Protein AF-A0A9W9YNN3-F1 (afdb_monomer_lite)

pLDDT: mean 87.03, std 14.22, range [29.8, 97.56]

InterPro domains:
  IPR000488 Death domain [PF00531] (107-170)
  IPR000488 Death domain [PS50017] (110-172)
  IPR011029 Death-like domain superfamily [G3DSA:1.10.533.10] (89-172)
  IPR011029 Death-like domain superfamily [SSF47986] (93-171)

Structure (mmCIF, N/CA/C/O backbone):
data_AF-A0A9W9YNN3-F1
#
_entry.id   AF-A0A9W9YNN3-F1
#
loop_
_atom_site.group_PDB
_atom_site.id
_atom_site.type_symbol
_atom_site.label_atom_id
_atom_site.label_alt_id
_atom_site.label_comp_id
_atom_site.label_asym_id
_atom_site.label_entity_id
_atom_site.label_seq_id
_atom_site.pdbx_PDB_ins_code
_atom_site.Cartn_x
_atom_site.Cartn_y
_atom_site.Cartn_z
_atom_site.occupancy
_atom_site.B_iso_or_equiv
_atom_site.auth_seq_id
_atom_site.auth_comp_id
_atom_site.auth_asym_id
_atom_site.auth_atom_id
_atom_site.pdbx_PDB_model_num
ATOM 1 N N . MET A 1 1 ? 7.714 -28.497 4.526 1.00 36.66 1 MET A N 1
ATOM 2 C CA . MET A 1 1 ? 8.361 -27.756 5.633 1.00 36.66 1 MET A CA 1
ATOM 3 C C . MET A 1 1 ? 8.642 -26.369 5.079 1.00 36.66 1 MET A C 1
ATOM 5 O O . MET A 1 1 ? 9.313 -26.295 4.069 1.00 36.66 1 MET A O 1
ATOM 9 N N . GLN A 1 2 ? 7.982 -25.289 5.485 1.00 29.89 2 GLN A N 1
ATOM 10 C CA . GLN A 1 2 ? 7.954 -24.711 6.826 1.00 29.89 2 GLN A CA 1
ATOM 11 C C . GLN A 1 2 ? 6.702 -23.813 6.898 1.00 29.89 2 GLN A C 1
ATOM 13 O O . GLN A 1 2 ? 6.540 -22.918 6.069 1.00 29.89 2 GLN A O 1
ATOM 18 N N . GLN A 1 3 ? 5.782 -24.090 7.828 1.00 29.80 3 GLN A N 1
ATOM 19 C CA . GLN A 1 3 ? 4.710 -23.153 8.163 1.00 29.80 3 GLN A CA 1
ATOM 20 C C . GLN A 1 3 ? 5.384 -21.957 8.834 1.00 29.80 3 GLN A C 1
ATOM 22 O O . GLN A 1 3 ? 5.973 -22.096 9.902 1.00 29.80 3 GLN A O 1
ATOM 27 N N . LYS A 1 4 ? 5.384 -20.803 8.165 1.00 36.44 4 LYS A N 1
ATOM 28 C CA . LYS A 1 4 ? 5.857 -19.559 8.764 1.00 36.44 4 LYS A CA 1
ATOM 29 C C . LYS A 1 4 ? 4.717 -19.056 9.638 1.00 36.44 4 LYS A C 1
ATOM 31 O O . LYS A 1 4 ? 3.743 -18.511 9.127 1.00 36.44 4 LYS A O 1
ATOM 36 N N . GLU A 1 5 ? 4.820 -19.357 10.928 1.00 32.53 5 GLU A N 1
ATOM 37 C CA . GLU A 1 5 ? 3.928 -18.892 11.982 1.00 32.53 5 GLU A CA 1
ATOM 38 C C . GLU A 1 5 ? 3.696 -17.387 11.818 1.00 32.53 5 GLU A C 1
ATOM 40 O O . GLU A 1 5 ? 4.570 -16.552 12.069 1.00 32.53 5 GLU A O 1
ATOM 45 N N . THR A 1 6 ? 2.498 -17.024 11.369 1.00 33.78 6 THR A N 1
ATOM 46 C CA . THR A 1 6 ? 1.928 -15.723 11.681 1.00 33.78 6 THR A CA 1
ATOM 47 C C . THR A 1 6 ? 1.920 -15.639 13.197 1.00 33.78 6 THR A C 1
ATOM 49 O O . THR A 1 6 ? 1.127 -16.327 13.832 1.00 33.78 6 THR A O 1
ATOM 52 N N . LYS A 1 7 ? 2.825 -14.835 13.773 1.00 36.00 7 LYS A N 1
ATOM 53 C CA . LYS A 1 7 ? 2.684 -14.305 15.133 1.00 36.00 7 LYS A CA 1
ATOM 54 C C . LYS A 1 7 ? 1.335 -13.592 15.184 1.00 36.00 7 LYS A C 1
ATOM 56 O O . LYS A 1 7 ? 1.247 -12.405 14.861 1.00 36.00 7 LYS A O 1
ATOM 61 N N . THR A 1 8 ? 0.297 -14.359 15.494 1.00 39.84 8 THR A N 1
ATOM 62 C CA . THR A 1 8 ? -1.022 -13.903 15.885 1.00 39.84 8 THR A CA 1
ATOM 63 C C . THR A 1 8 ? -0.775 -13.031 17.096 1.00 39.84 8 THR A C 1
ATOM 65 O O . THR A 1 8 ? -0.368 -13.514 18.151 1.00 39.84 8 THR A O 1
ATOM 68 N N . ILE A 1 9 ? -0.938 -11.722 16.921 1.00 49.72 9 ILE A N 1
ATOM 69 C CA . ILE A 1 9 ? -1.179 -10.854 18.064 1.00 49.72 9 ILE A CA 1
ATOM 70 C C . ILE A 1 9 ? -2.383 -11.500 18.747 1.00 49.72 9 ILE A C 1
ATOM 72 O O . ILE A 1 9 ? -3.424 -11.677 18.112 1.00 49.72 9 ILE A O 1
ATOM 76 N N . VAL A 1 10 ? -2.192 -11.986 19.974 1.00 46.94 10 VAL A N 1
ATOM 77 C CA . VAL A 1 10 ? -3.272 -12.525 20.799 1.00 46.94 10 VAL A CA 1
ATOM 78 C C . VAL A 1 10 ? -4.144 -11.328 21.135 1.00 46.94 10 VAL A C 1
ATOM 80 O O . VAL A 1 10 ? -3.932 -10.643 22.130 1.00 46.94 10 VAL A O 1
ATOM 83 N N . LEU A 1 11 ? -5.049 -10.994 20.225 1.00 57.78 11 LEU A N 1
ATOM 84 C CA . LEU A 1 11 ? -6.035 -9.967 20.472 1.00 57.78 11 LEU A CA 1
ATOM 85 C C . LEU A 1 11 ? -7.013 -10.543 21.479 1.00 57.78 11 LEU A C 1
ATOM 87 O O . LEU A 1 11 ? -7.468 -11.683 21.353 1.00 57.78 11 LEU A O 1
ATOM 91 N N . SER A 1 12 ? -7.255 -9.768 22.526 1.00 65.56 12 SER A N 1
ATOM 92 C CA . SER A 1 12 ? -8.164 -10.142 23.593 1.00 65.56 12 SER A CA 1
ATOM 93 C C . SER A 1 12 ? -9.551 -10.428 23.017 1.00 65.56 12 SER A C 1
ATOM 95 O O . SER A 1 12 ? -9.979 -9.799 22.048 1.00 65.56 12 SER A O 1
ATOM 97 N N . THR A 1 13 ? -10.280 -11.359 23.635 1.00 66.44 13 THR A N 1
ATOM 98 C CA . THR A 1 13 ? -11.672 -11.685 23.279 1.00 66.44 13 THR A CA 1
ATOM 99 C C . THR A 1 13 ? -12.542 -10.424 23.142 1.00 66.44 13 THR A C 1
ATOM 101 O O . THR A 1 13 ? -13.371 -10.343 22.241 1.00 66.44 13 THR A O 1
ATOM 104 N N . GLY A 1 14 ? -12.262 -9.383 23.939 1.00 71.88 14 GLY A N 1
ATOM 105 C CA . GLY A 1 14 ? -12.963 -8.096 23.887 1.00 71.88 14 GLY A CA 1
ATOM 106 C C . GLY A 1 14 ? -12.803 -7.304 22.579 1.00 71.88 14 GLY A C 1
ATOM 107 O O . GLY A 1 14 ? -13.702 -6.540 22.224 1.00 71.88 14 GLY A O 1
ATOM 108 N N . VAL A 1 15 ? -11.714 -7.490 21.822 1.00 74.06 15 VAL A N 1
ATOM 109 C CA . VAL A 1 15 ? -11.533 -6.865 20.495 1.00 74.06 15 VAL A CA 1
ATOM 110 C C . VAL A 1 15 ? -12.502 -7.470 19.478 1.00 74.06 15 VAL A C 1
ATOM 112 O O . VAL A 1 15 ? -13.151 -6.734 18.736 1.00 74.06 15 VAL A O 1
ATOM 115 N N . LEU A 1 16 ? -12.644 -8.799 19.475 1.00 76.62 16 LEU A N 1
ATOM 116 C CA . LEU A 1 16 ? -13.570 -9.502 18.582 1.00 76.62 16 LEU A CA 1
ATOM 117 C C . LEU A 1 16 ? -15.028 -9.198 18.933 1.00 76.62 16 LEU A C 1
ATOM 119 O O . LEU A 1 16 ? -15.806 -8.852 18.047 1.00 76.62 16 LEU A O 1
ATOM 123 N N . GLU A 1 17 ? -15.378 -9.230 20.220 1.00 79.75 17 GLU A N 1
ATOM 124 C CA . GLU A 1 17 ? -16.723 -8.866 20.689 1.00 79.75 17 GLU A CA 1
ATOM 125 C C . GLU A 1 17 ? -17.096 -7.429 20.300 1.00 79.75 17 GLU A C 1
ATOM 127 O O . GLU A 1 17 ? -18.231 -7.154 19.904 1.00 79.75 17 GLU A O 1
ATOM 132 N N . SER A 1 18 ? -16.133 -6.503 20.351 1.00 78.81 18 SER A N 1
ATOM 133 C CA . SER A 1 18 ? -16.359 -5.113 19.942 1.00 78.81 18 SER A CA 1
ATOM 134 C C . SER A 1 18 ? -16.649 -4.988 18.445 1.00 78.81 18 SER A C 1
ATOM 136 O O . SER A 1 18 ? -17.515 -4.202 18.069 1.00 78.81 18 SER A O 1
ATOM 138 N N . LEU A 1 19 ? -15.979 -5.771 17.595 1.00 80.31 19 LEU A N 1
ATOM 139 C CA . LEU A 1 19 ? -16.205 -5.761 16.143 1.00 80.31 19 LEU A CA 1
ATOM 140 C C . LEU A 1 19 ? -17.528 -6.434 15.745 1.00 80.31 19 LEU A C 1
ATOM 142 O O . LEU A 1 19 ? -18.200 -5.963 14.825 1.00 80.31 19 LEU A O 1
ATOM 146 N N . GLN A 1 20 ? -17.930 -7.477 16.474 1.00 80.25 20 GLN A N 1
ATOM 147 C CA . GLN A 1 20 ? -19.202 -8.189 16.286 1.00 80.25 20 GLN A CA 1
ATOM 148 C C . GLN A 1 20 ? -20.413 -7.419 16.833 1.00 80.25 20 GLN A C 1
ATOM 150 O O . GLN A 1 20 ? -21.558 -7.718 16.491 1.00 80.25 20 GLN A O 1
ATOM 155 N N . SER A 1 21 ? -20.175 -6.406 17.667 1.00 80.06 21 SER A N 1
ATOM 156 C CA . SER A 1 21 ? -21.213 -5.512 18.171 1.00 80.06 21 SER A CA 1
ATOM 157 C C . SER A 1 21 ? -21.838 -4.675 17.050 1.00 80.06 21 SER A C 1
ATOM 159 O O . SER A 1 21 ? -21.137 -4.104 16.217 1.00 80.06 21 SER A O 1
ATOM 161 N N . ALA A 1 22 ? -23.157 -4.474 17.104 1.00 77.00 22 ALA A N 1
ATOM 162 C CA . ALA A 1 22 ? -23.898 -3.587 16.198 1.00 77.00 22 ALA A CA 1
ATOM 163 C C . ALA A 1 22 ? -23.676 -2.077 16.466 1.00 77.00 22 ALA A C 1
ATOM 165 O O . ALA A 1 22 ? -24.424 -1.242 15.960 1.00 77.00 22 ALA A O 1
ATOM 166 N N . CYS A 1 23 ? -22.684 -1.716 17.288 1.00 81.25 23 CYS A N 1
ATOM 167 C CA . CYS A 1 23 ? -22.334 -0.325 17.577 1.00 81.25 23 CYS A CA 1
ATOM 168 C C . CYS A 1 23 ? -21.724 0.385 16.359 1.00 81.25 23 CYS A C 1
ATOM 170 O O . CYS A 1 23 ? -21.131 -0.238 15.474 1.00 81.25 23 CYS A O 1
ATOM 172 N N . ASP A 1 24 ? -21.823 1.710 16.370 1.00 86.00 24 ASP A N 1
ATOM 173 C CA . ASP A 1 24 ? -21.171 2.619 15.434 1.00 86.00 24 ASP A CA 1
ATOM 174 C C . ASP A 1 24 ? -19.639 2.485 15.463 1.00 86.00 24 ASP A C 1
ATOM 176 O O . ASP A 1 24 ? -19.040 2.165 16.493 1.00 86.00 24 ASP A O 1
ATOM 180 N N . ALA A 1 25 ? -18.993 2.754 14.323 1.00 84.75 25 ALA A N 1
ATOM 181 C CA . ALA A 1 25 ? -17.543 2.627 14.164 1.00 84.75 25 ALA A CA 1
ATOM 182 C C . ALA A 1 25 ? -16.748 3.438 15.203 1.00 84.75 25 ALA A C 1
ATOM 184 O O . ALA A 1 25 ? -15.734 2.956 15.708 1.00 84.75 25 ALA A O 1
ATOM 185 N N . SER A 1 26 ? -17.230 4.632 15.565 1.00 83.94 26 SER A N 1
ATOM 186 C CA . SER A 1 26 ? -16.629 5.480 16.599 1.00 83.94 26 SER A CA 1
ATOM 187 C C . SER A 1 26 ? -16.648 4.825 17.978 1.00 83.94 26 SER A C 1
ATOM 189 O O . SER A 1 26 ? -15.611 4.778 18.638 1.00 83.94 26 SER A O 1
ATOM 191 N N . ALA A 1 27 ? -17.781 4.262 18.409 1.00 83.12 27 ALA A N 1
ATOM 192 C CA . ALA A 1 27 ? -17.853 3.562 19.691 1.00 83.12 27 ALA A CA 1
ATOM 193 C C . ALA A 1 27 ? -17.021 2.275 19.705 1.00 83.12 27 ALA A C 1
ATOM 195 O O . ALA A 1 27 ? -16.426 1.940 20.730 1.00 83.12 27 ALA A O 1
ATOM 196 N N . VAL A 1 28 ? -16.954 1.556 18.579 1.00 83.75 28 VAL A N 1
ATOM 197 C CA . VAL A 1 28 ? -16.083 0.379 18.452 1.00 83.75 28 VAL A CA 1
ATOM 198 C C . VAL A 1 28 ? -14.622 0.790 18.614 1.00 83.75 28 VAL A C 1
ATOM 200 O O . VAL A 1 28 ? -13.907 0.177 19.399 1.00 83.75 28 VAL A O 1
ATOM 203 N N . ILE A 1 29 ? -14.183 1.859 17.949 1.00 82.88 29 ILE A N 1
ATOM 204 C CA . ILE A 1 29 ? -12.798 2.332 18.045 1.00 82.88 29 ILE A CA 1
ATOM 205 C C . ILE A 1 29 ? -12.464 2.860 19.438 1.00 82.88 29 ILE A C 1
ATOM 207 O O . ILE A 1 29 ? -11.401 2.511 19.939 1.00 82.88 29 ILE A O 1
ATOM 211 N N . ALA A 1 30 ? -13.365 3.584 20.106 1.00 84.12 30 ALA A N 1
ATOM 212 C CA . ALA A 1 30 ? -13.158 4.002 21.495 1.00 84.12 30 ALA A CA 1
ATOM 213 C C . ALA A 1 30 ? -12.935 2.794 22.427 1.00 84.12 30 ALA A C 1
ATOM 215 O O . ALA A 1 30 ? -11.980 2.760 23.197 1.00 84.12 30 ALA A O 1
ATOM 216 N N . ARG A 1 31 ? -13.744 1.734 22.284 1.00 82.94 31 ARG A N 1
ATOM 217 C CA . ARG A 1 31 ? -13.559 0.488 23.054 1.00 82.94 31 ARG A CA 1
ATOM 218 C C . ARG A 1 31 ? -12.245 -0.216 22.723 1.00 82.94 31 ARG A C 1
ATOM 220 O O . ARG A 1 31 ? -11.611 -0.785 23.608 1.00 82.94 31 ARG A O 1
ATOM 227 N N . LEU A 1 32 ? -11.837 -0.211 21.454 1.00 81.31 32 LEU A N 1
ATOM 228 C CA . LEU A 1 32 ? -10.556 -0.783 21.034 1.00 81.31 32 LEU A CA 1
ATOM 229 C C . LEU A 1 32 ? -9.375 0.018 21.590 1.00 81.31 32 LEU A C 1
ATOM 231 O O . LEU A 1 32 ? -8.399 -0.589 22.025 1.00 81.31 32 LEU A O 1
ATOM 235 N N . GLN A 1 33 ? -9.477 1.348 21.617 1.00 82.19 33 GLN A N 1
ATOM 236 C CA . GLN A 1 33 ? -8.483 2.235 22.216 1.00 82.19 33 GLN A CA 1
ATOM 237 C C . GLN A 1 33 ? -8.320 1.947 23.710 1.00 82.19 33 GLN A C 1
ATOM 239 O O . GLN A 1 33 ? -7.192 1.740 24.153 1.00 82.19 33 GLN A O 1
ATOM 244 N N . ASP A 1 34 ? -9.423 1.835 24.454 1.00 81.31 34 ASP A N 1
ATOM 245 C CA . ASP A 1 34 ? -9.400 1.520 25.887 1.00 81.31 34 ASP A CA 1
ATOM 246 C C . ASP A 1 34 ? -8.787 0.136 26.160 1.00 81.31 34 ASP A C 1
ATOM 248 O O . ASP A 1 34 ? -7.911 -0.013 27.014 1.00 81.31 34 ASP A O 1
ATOM 252 N N . ASN A 1 35 ? -9.197 -0.882 25.394 1.00 78.75 35 ASN A N 1
ATOM 253 C CA . ASN A 1 35 ? -8.713 -2.258 25.550 1.00 78.75 35 ASN A CA 1
ATOM 254 C C . ASN A 1 35 ? -7.221 -2.418 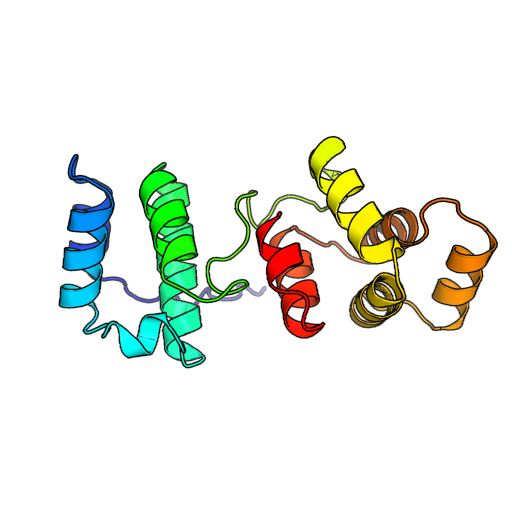25.235 1.00 78.75 35 ASN A C 1
ATOM 256 O O . ASN A 1 35 ? -6.568 -3.308 25.782 1.00 78.75 35 ASN A O 1
ATOM 260 N N . LEU A 1 36 ? -6.695 -1.599 24.324 1.00 75.00 36 LEU A N 1
ATOM 261 C CA . LEU A 1 36 ? -5.316 -1.679 23.841 1.00 75.00 36 LEU A CA 1
ATOM 262 C C . LEU A 1 36 ? -4.427 -0.555 24.382 1.00 75.00 36 LEU A C 1
ATOM 264 O O . LEU A 1 36 ? -3.258 -0.494 24.011 1.00 75.00 36 LEU A O 1
ATOM 268 N N . GLN A 1 37 ? -4.966 0.309 25.249 1.00 77.44 37 GLN A N 1
ATOM 269 C CA . GLN A 1 37 ? -4.284 1.485 25.801 1.00 77.44 37 GLN A CA 1
ATOM 270 C C . GLN A 1 37 ? -3.676 2.382 24.706 1.00 77.44 37 GLN A C 1
ATOM 272 O O . GLN A 1 37 ? -2.580 2.924 24.852 1.00 77.44 37 GLN A O 1
ATOM 277 N N . LEU A 1 38 ? -4.381 2.516 23.576 1.00 78.81 38 LEU A N 1
ATOM 278 C CA . LEU A 1 38 ? -3.938 3.316 22.436 1.00 78.81 38 LEU A CA 1
ATOM 279 C C . LEU A 1 38 ? -4.402 4.762 22.596 1.00 78.81 38 LEU A C 1
ATOM 281 O O . LEU A 1 38 ? -5.580 5.083 22.447 1.00 78.81 38 LEU A O 1
ATOM 285 N N . ASN A 1 39 ? -3.448 5.648 22.858 1.00 80.50 39 ASN A N 1
ATOM 286 C CA . ASN A 1 39 ? -3.703 7.078 22.996 1.00 80.50 39 ASN A CA 1
ATOM 287 C C . ASN A 1 39 ? -3.893 7.726 21.615 1.00 80.50 39 ASN A C 1
ATOM 289 O O . ASN A 1 39 ? -3.268 7.311 20.640 1.00 80.50 39 ASN A O 1
ATOM 293 N N . GLN A 1 40 ? -4.639 8.834 21.538 1.00 76.62 40 GLN A N 1
ATOM 294 C CA . GLN A 1 40 ? -4.832 9.567 20.277 1.00 76.62 40 GLN A CA 1
ATOM 295 C C . GLN A 1 40 ? -3.507 10.008 19.623 1.00 76.62 40 GLN A C 1
ATOM 297 O O . GLN A 1 40 ? -3.386 9.987 18.403 1.00 76.62 40 GLN A O 1
ATOM 302 N N . ALA A 1 41 ? -2.492 10.355 20.423 1.00 78.44 41 ALA A N 1
ATOM 303 C CA . ALA A 1 41 ? -1.163 10.703 19.916 1.00 78.44 41 ALA A CA 1
ATOM 304 C C . ALA A 1 41 ? -0.474 9.527 19.201 1.00 78.44 41 ALA A C 1
ATOM 306 O O . ALA A 1 41 ? 0.136 9.726 18.157 1.00 78.44 41 ALA A O 1
ATOM 307 N N . ALA A 1 42 ? -0.637 8.305 19.719 1.00 79.62 42 ALA A N 1
ATOM 308 C CA . ALA A 1 42 ? -0.066 7.094 19.131 1.00 79.62 42 ALA A CA 1
ATOM 309 C C . ALA A 1 42 ? -0.776 6.676 17.835 1.00 79.62 42 ALA A C 1
ATOM 311 O O . ALA A 1 42 ? -0.219 5.922 17.049 1.00 79.62 42 ALA A O 1
ATOM 312 N N . LEU A 1 43 ? -2.004 7.149 17.602 1.00 81.44 43 LEU A N 1
ATOM 313 C CA . LEU A 1 43 ? -2.703 6.937 16.336 1.00 81.44 43 LEU A CA 1
ATOM 314 C C . LEU A 1 43 ? -2.243 7.925 15.270 1.00 81.44 43 LEU A C 1
ATOM 316 O O . LEU A 1 43 ? -2.106 7.523 14.121 1.00 81.44 43 LEU A O 1
ATOM 320 N N . SER A 1 44 ? -1.976 9.176 15.651 1.00 83.38 44 SER A N 1
ATOM 321 C CA . SER A 1 44 ? -1.494 10.216 14.737 1.00 83.38 44 SER A CA 1
ATOM 322 C C . SER A 1 44 ? -0.031 10.039 14.323 1.00 83.38 44 SER A C 1
ATOM 324 O O . SER A 1 44 ? 0.319 10.427 13.214 1.00 83.38 44 SER A O 1
ATOM 326 N N . ASP A 1 45 ? 0.811 9.481 15.194 1.00 84.81 45 ASP A N 1
ATOM 327 C CA . ASP A 1 45 ? 2.215 9.162 14.907 1.00 84.81 45 ASP A CA 1
ATOM 328 C C . ASP A 1 45 ? 2.570 7.788 15.509 1.00 84.81 45 ASP A C 1
ATOM 330 O O . ASP A 1 45 ? 3.047 7.694 16.645 1.00 84.81 45 ASP A O 1
ATOM 334 N N . PRO A 1 46 ? 2.223 6.692 14.809 1.00 85.94 46 PRO A N 1
ATOM 335 C CA . PRO A 1 46 ? 2.350 5.351 15.349 1.00 85.94 46 PRO A CA 1
ATOM 336 C C . PRO A 1 46 ? 3.788 4.837 15.274 1.00 85.94 46 PRO A C 1
ATOM 338 O O . PRO A 1 46 ? 4.381 4.714 14.203 1.00 85.94 46 PRO A O 1
ATOM 341 N N . GLU A 1 47 ? 4.310 4.387 16.415 1.00 88.44 47 GLU A N 1
ATOM 342 C CA . GLU A 1 47 ? 5.510 3.551 16.457 1.00 88.44 47 GLU A CA 1
ATOM 343 C C . GLU A 1 47 ? 5.306 2.239 15.661 1.00 88.44 47 GLU A C 1
ATOM 345 O O . GLU A 1 47 ? 4.165 1.820 15.421 1.00 88.44 47 GLU A O 1
ATOM 350 N N . PRO A 1 48 ? 6.379 1.530 15.253 1.00 86.62 48 PRO A N 1
ATOM 351 C CA . PRO A 1 48 ? 6.261 0.307 14.453 1.00 86.62 48 PRO A CA 1
ATOM 352 C C . PRO A 1 48 ? 5.367 -0.777 15.077 1.00 86.62 48 PRO A C 1
ATOM 354 O O . PRO A 1 48 ? 4.670 -1.502 14.363 1.00 86.62 48 PRO A O 1
ATOM 357 N N . GLU A 1 49 ? 5.360 -0.885 16.408 1.00 86.62 49 GLU A N 1
ATOM 358 C CA . GLU A 1 49 ? 4.492 -1.818 17.130 1.00 86.62 49 GLU A CA 1
ATOM 359 C C . GLU A 1 49 ? 3.018 -1.400 17.043 1.00 86.62 49 GLU A C 1
ATOM 361 O O . GLU A 1 49 ? 2.169 -2.207 16.656 1.00 86.62 49 GLU A O 1
ATOM 366 N N . THR A 1 50 ? 2.725 -0.119 17.270 1.00 86.75 50 THR A N 1
ATOM 367 C CA . THR A 1 50 ? 1.384 0.459 17.120 1.00 86.75 50 THR A CA 1
ATOM 368 C C . THR A 1 50 ? 0.868 0.335 15.687 1.00 86.75 50 THR A C 1
ATOM 370 O O . THR A 1 50 ? -0.272 -0.073 15.474 1.00 86.75 50 THR A O 1
ATOM 373 N N . THR A 1 51 ? 1.720 0.580 14.689 1.00 89.69 51 THR A N 1
ATOM 374 C CA . THR A 1 51 ? 1.400 0.374 13.266 1.00 89.69 51 THR A CA 1
ATOM 375 C C . THR A 1 51 ? 0.983 -1.071 13.001 1.00 89.69 51 THR A C 1
ATOM 377 O O . THR A 1 51 ? -0.031 -1.333 12.350 1.00 89.69 51 THR A O 1
ATOM 380 N N . ARG A 1 52 ? 1.725 -2.038 13.556 1.00 88.50 52 ARG A N 1
ATOM 381 C CA . ARG A 1 52 ? 1.399 -3.462 13.432 1.00 88.50 52 ARG A CA 1
ATOM 382 C C . ARG A 1 52 ? 0.061 -3.800 14.097 1.00 88.50 52 ARG A C 1
ATOM 384 O O . ARG A 1 52 ? -0.697 -4.601 13.548 1.00 88.50 52 ARG A O 1
ATOM 391 N N . MET A 1 53 ? -0.238 -3.201 15.250 1.00 87.25 53 MET A N 1
ATOM 392 C CA . MET A 1 53 ? -1.523 -3.373 15.935 1.00 87.25 53 MET A CA 1
ATOM 393 C C . MET A 1 53 ? -2.680 -2.802 15.112 1.00 87.25 53 MET A C 1
ATOM 395 O O . MET A 1 53 ? -3.655 -3.514 14.878 1.00 87.25 53 MET A O 1
ATOM 399 N N . ILE A 1 54 ? -2.550 -1.572 14.606 1.00 90.38 54 ILE A N 1
ATOM 400 C CA . ILE A 1 54 ? -3.551 -0.922 13.745 1.00 90.38 54 ILE A CA 1
ATOM 401 C C . ILE A 1 54 ? -3.825 -1.773 12.502 1.00 90.38 54 ILE A C 1
ATOM 403 O O . ILE A 1 54 ? -4.984 -2.048 12.190 1.00 90.38 54 ILE A O 1
ATOM 407 N N . ARG A 1 55 ? -2.777 -2.250 11.818 1.00 91.38 55 ARG A N 1
ATOM 408 C CA . ARG A 1 55 ? -2.931 -3.121 10.645 1.00 91.38 55 ARG A CA 1
ATOM 409 C C . ARG A 1 55 ? -3.655 -4.418 10.993 1.00 91.38 55 ARG A C 1
ATOM 411 O O . ARG A 1 55 ? -4.549 -4.832 10.266 1.00 91.38 55 ARG A O 1
ATOM 418 N N . CYS A 1 56 ? -3.327 -5.036 12.127 1.00 88.38 56 CYS A N 1
ATOM 419 C CA . CYS A 1 56 ? -3.999 -6.254 12.576 1.00 88.38 56 CYS A CA 1
ATOM 420 C C . CYS A 1 56 ? -5.491 -6.021 12.866 1.00 88.38 56 CYS A C 1
ATOM 422 O O . CYS A 1 56 ? -6.327 -6.816 12.433 1.00 88.38 56 CYS A O 1
ATOM 424 N N . LEU A 1 57 ? -5.831 -4.907 13.523 1.00 88.56 57 LEU A N 1
ATOM 425 C CA . LEU A 1 57 ? -7.219 -4.495 13.749 1.00 88.56 57 LEU A CA 1
ATOM 426 C C . LEU A 1 57 ? -7.964 -4.281 12.431 1.00 88.56 57 LEU A C 1
ATOM 428 O O . LEU A 1 57 ? -9.074 -4.785 12.273 1.00 88.56 57 LEU A O 1
ATOM 432 N N . ALA A 1 58 ? -7.348 -3.591 11.469 1.00 91.88 58 ALA A N 1
ATOM 433 C CA . ALA A 1 58 ? -7.928 -3.377 10.149 1.00 91.88 58 ALA A CA 1
ATOM 434 C C . ALA A 1 58 ? -8.169 -4.703 9.408 1.00 91.88 58 ALA A C 1
ATOM 436 O O . ALA A 1 58 ? -9.244 -4.906 8.844 1.00 91.88 58 ALA A O 1
ATOM 437 N N . THR A 1 59 ? -7.220 -5.644 9.446 1.00 90.31 59 THR A N 1
ATOM 438 C CA . THR A 1 59 ? -7.391 -6.982 8.856 1.00 90.31 59 THR A CA 1
ATOM 439 C C . THR A 1 59 ? -8.565 -7.738 9.481 1.00 90.31 59 THR A C 1
ATOM 441 O O . THR A 1 59 ? -9.349 -8.357 8.764 1.00 90.31 59 THR A O 1
ATOM 444 N N . ILE A 1 60 ? -8.735 -7.672 10.801 1.00 87.12 60 ILE A N 1
ATOM 445 C CA . ILE A 1 60 ? -9.826 -8.381 11.485 1.00 87.12 60 ILE A CA 1
ATOM 446 C C . ILE A 1 60 ? -11.165 -7.706 11.226 1.00 87.12 60 ILE A C 1
ATOM 448 O O . ILE A 1 60 ? -12.123 -8.393 10.895 1.00 87.12 60 ILE A O 1
ATOM 452 N N . ALA A 1 61 ? -11.227 -6.377 11.276 1.00 89.56 61 ALA A N 1
ATOM 453 C CA . ALA A 1 61 ? -12.427 -5.639 10.909 1.00 89.56 61 ALA A CA 1
ATOM 454 C C . ALA A 1 61 ? -12.867 -5.955 9.466 1.00 89.56 61 ALA A C 1
ATOM 456 O O . ALA A 1 61 ? -14.055 -6.165 9.231 1.00 89.56 61 ALA A O 1
ATOM 457 N N . LYS A 1 62 ? -11.930 -6.096 8.511 1.00 90.25 62 LYS A N 1
ATOM 458 C CA . LYS A 1 62 ? -12.238 -6.587 7.152 1.00 90.25 62 LYS A CA 1
ATOM 459 C C . LYS A 1 62 ? -12.836 -8.000 7.168 1.00 90.25 62 LYS A C 1
ATOM 461 O O . LYS A 1 62 ? -13.822 -8.239 6.477 1.00 90.25 62 LYS A O 1
ATOM 466 N N . ASN A 1 63 ? -12.271 -8.920 7.952 1.00 87.75 63 ASN A N 1
ATOM 467 C CA . ASN A 1 63 ? -12.761 -10.302 8.049 1.00 87.75 63 ASN A CA 1
ATOM 468 C C . ASN A 1 63 ? -14.155 -10.397 8.694 1.00 87.75 63 ASN A C 1
ATOM 470 O O . ASN A 1 63 ? -14.961 -11.218 8.267 1.00 87.75 63 ASN A O 1
ATOM 474 N N . GLU A 1 64 ? -14.458 -9.523 9.655 1.00 87.50 64 GLU A N 1
ATOM 475 C CA . GLU A 1 64 ? -15.785 -9.370 10.273 1.00 87.50 64 GLU A CA 1
ATOM 476 C C . GLU A 1 64 ? -16.742 -8.506 9.419 1.00 87.50 64 GLU A C 1
ATOM 478 O O . GLU A 1 64 ? -17.838 -8.161 9.854 1.00 87.50 64 GLU A O 1
ATOM 483 N N . ASN A 1 65 ? -16.345 -8.136 8.194 1.00 88.50 65 ASN A N 1
ATOM 484 C CA . ASN A 1 65 ? -17.124 -7.320 7.256 1.00 88.50 65 ASN A CA 1
ATOM 485 C C . ASN A 1 65 ? -17.498 -5.912 7.787 1.00 88.50 65 ASN A C 1
ATOM 487 O O . ASN A 1 65 ? -18.485 -5.308 7.363 1.00 88.50 65 ASN A O 1
ATOM 491 N N . ARG A 1 66 ? -16.682 -5.364 8.694 1.00 89.25 66 ARG A N 1
ATOM 492 C CA . ARG A 1 66 ? -16.794 -4.024 9.297 1.00 89.25 66 ARG A CA 1
ATOM 493 C C . ARG A 1 66 ? -15.885 -3.013 8.602 1.00 89.25 66 ARG A C 1
ATOM 495 O O . ARG A 1 66 ? -14.945 -2.472 9.185 1.00 89.25 66 ARG A O 1
ATOM 502 N N . LEU A 1 67 ? -16.152 -2.765 7.320 1.00 91.00 67 LEU A N 1
ATOM 503 C CA . LEU A 1 67 ? -15.377 -1.808 6.517 1.00 91.00 67 LEU A CA 1
ATOM 504 C C . LEU A 1 67 ? -15.510 -0.361 7.019 1.00 91.00 67 LEU A C 1
ATOM 506 O O . LEU A 1 67 ? -14.594 0.435 6.831 1.00 91.00 67 LEU A O 1
ATOM 510 N N . ASP A 1 68 ? -16.610 -0.040 7.701 1.00 91.69 68 ASP A N 1
ATOM 511 C CA . ASP A 1 68 ? -16.842 1.240 8.376 1.00 91.69 68 ASP A CA 1
ATOM 512 C C . ASP A 1 68 ? -15.771 1.533 9.437 1.00 91.69 68 ASP A C 1
ATOM 514 O O . ASP A 1 68 ? -15.229 2.637 9.489 1.00 91.69 68 ASP A O 1
ATOM 518 N N . VAL A 1 69 ? -15.404 0.523 10.231 1.00 91.25 69 VAL A N 1
ATOM 519 C CA . VAL A 1 69 ? -14.339 0.627 11.238 1.00 91.25 69 VAL A CA 1
ATOM 520 C C . VAL A 1 69 ? -12.993 0.863 10.565 1.00 91.25 69 VAL A C 1
ATOM 522 O O . VAL A 1 69 ? -12.234 1.728 10.989 1.00 91.25 69 VAL A O 1
ATOM 525 N N . VAL A 1 70 ? -12.703 0.144 9.480 1.00 92.31 70 VAL A N 1
ATOM 526 C CA . VAL A 1 70 ? -11.436 0.301 8.754 1.00 92.31 70 VAL A CA 1
ATOM 527 C C . VAL A 1 70 ? -11.324 1.691 8.125 1.00 92.31 70 VAL A C 1
ATOM 529 O O . VAL A 1 70 ? -10.271 2.325 8.192 1.00 92.31 70 VAL A O 1
ATOM 532 N N . GLN A 1 71 ? -12.422 2.194 7.560 1.00 92.19 71 GLN A N 1
ATOM 533 C CA . GLN A 1 71 ? -12.480 3.541 7.007 1.00 92.19 71 GLN A CA 1
ATOM 534 C C . GLN A 1 71 ? -12.278 4.600 8.095 1.00 92.19 71 GLN A C 1
ATOM 536 O O . GLN A 1 71 ? -11.558 5.570 7.860 1.00 92.19 71 GLN A O 1
ATOM 541 N N . HIS A 1 72 ? -12.859 4.410 9.283 1.00 91.88 72 HIS A N 1
ATOM 542 C CA . HIS A 1 72 ? -12.648 5.329 10.397 1.00 91.88 72 HIS A CA 1
ATOM 543 C C . HIS A 1 72 ? -11.208 5.269 10.929 1.00 91.88 72 HIS A C 1
ATOM 545 O O . HIS A 1 72 ? -10.608 6.317 11.148 1.00 91.88 72 HIS A O 1
ATOM 551 N N . LEU A 1 73 ? -10.602 4.076 11.033 1.00 91.12 73 LEU A N 1
ATOM 552 C CA . LEU A 1 73 ? -9.177 3.932 11.364 1.00 91.12 73 LEU A CA 1
ATOM 553 C C . LEU A 1 73 ? -8.301 4.721 10.384 1.00 91.12 73 LEU A C 1
ATOM 555 O O . LEU A 1 73 ? -7.450 5.495 10.808 1.00 91.12 73 LEU A O 1
ATOM 559 N N . ARG A 1 74 ? -8.563 4.616 9.078 1.00 93.06 74 ARG A N 1
ATOM 560 C CA . ARG A 1 74 ? -7.795 5.341 8.056 1.00 93.06 74 ARG A CA 1
ATOM 561 C C . ARG A 1 74 ? -7.935 6.866 8.147 1.00 93.06 74 ARG A C 1
ATOM 563 O O . ARG A 1 74 ? -7.046 7.578 7.702 1.00 93.06 74 ARG A O 1
ATOM 570 N N . GLN A 1 75 ? -9.029 7.379 8.711 1.00 91.50 75 GLN A N 1
ATOM 571 C CA . GLN A 1 75 ? -9.209 8.820 8.933 1.00 91.50 75 GLN A CA 1
ATOM 572 C C . GLN A 1 75 ? -8.394 9.345 10.118 1.00 91.50 75 GLN A C 1
ATOM 574 O O . GLN A 1 75 ? -8.036 10.520 10.128 1.00 91.50 75 GLN A O 1
ATOM 579 N N . ILE A 1 76 ? -8.137 8.499 11.118 1.00 90.19 76 ILE A N 1
ATOM 580 C CA . ILE A 1 76 ? -7.477 8.898 12.369 1.00 90.19 76 ILE A CA 1
ATOM 581 C C . ILE A 1 76 ? -6.000 8.488 12.438 1.00 90.19 76 ILE A C 1
ATOM 583 O O . ILE A 1 76 ? -5.298 8.955 13.330 1.00 90.19 76 ILE A O 1
ATOM 587 N N . THR A 1 77 ? -5.531 7.634 11.523 1.00 92.44 77 THR A N 1
ATOM 588 C CA . THR A 1 77 ? -4.129 7.198 11.425 1.00 92.44 77 THR A CA 1
ATOM 589 C C . THR A 1 77 ? -3.463 7.727 10.155 1.00 92.44 77 THR A C 1
ATOM 591 O O . THR A 1 77 ? -4.157 7.898 9.151 1.00 92.44 77 THR A O 1
ATOM 594 N N . PRO A 1 78 ? -2.130 7.907 10.127 1.00 93.62 78 PRO A N 1
ATOM 595 C CA . PRO A 1 78 ? -1.402 8.240 8.911 1.00 93.62 78 PRO A CA 1
ATOM 596 C C . PRO A 1 78 ? -1.668 7.262 7.771 1.00 93.62 78 PRO A C 1
ATOM 598 O O . PRO A 1 78 ? -1.905 6.067 7.991 1.00 93.62 78 PRO A O 1
ATOM 601 N N . ALA A 1 79 ? -1.558 7.769 6.543 1.00 95.06 79 ALA A N 1
ATOM 602 C CA . ALA A 1 79 ? -1.634 6.935 5.356 1.00 95.06 79 ALA A CA 1
ATOM 603 C C . ALA A 1 79 ? -0.582 5.818 5.412 1.00 95.06 79 ALA A C 1
ATOM 605 O O . ALA A 1 79 ? 0.508 6.005 5.956 1.00 95.06 79 ALA A O 1
ATOM 606 N N . GLY A 1 80 ? -0.881 4.662 4.825 1.00 93.69 80 GLY A N 1
ATOM 607 C CA . GLY A 1 80 ? 0.055 3.537 4.811 1.00 93.69 80 GLY A CA 1
ATOM 608 C C . GLY A 1 80 ? 0.024 2.668 6.078 1.00 93.69 80 GLY A C 1
ATOM 609 O O . GLY A 1 80 ? 0.635 1.599 6.088 1.00 93.69 80 GLY A O 1
ATOM 610 N N . THR A 1 81 ? -0.766 3.019 7.097 1.00 93.56 81 THR A N 1
ATOM 611 C CA . THR A 1 81 ? -0.817 2.281 8.377 1.00 93.56 81 THR A CA 1
ATOM 612 C C . THR A 1 81 ? -1.819 1.117 8.369 1.00 93.56 81 THR A C 1
ATOM 614 O O . THR A 1 81 ? -1.547 0.045 8.907 1.00 93.56 81 THR A O 1
ATOM 617 N N . THR A 1 82 ? -2.989 1.301 7.749 1.00 92.88 82 THR A N 1
ATOM 618 C CA . THR A 1 82 ? -4.127 0.360 7.866 1.00 92.88 82 THR A CA 1
ATOM 619 C C . THR A 1 82 ? -4.018 -0.909 7.015 1.00 92.88 82 THR A C 1
ATOM 621 O O . THR A 1 82 ? -4.744 -1.873 7.254 1.00 92.88 82 THR A O 1
ATOM 624 N N . GLY A 1 83 ? -3.115 -0.938 6.038 1.00 93.56 83 GLY A N 1
ATOM 625 C CA . GLY A 1 83 ? -3.064 -1.990 5.027 1.00 93.56 83 GLY A CA 1
ATOM 626 C C . GLY A 1 83 ? -4.037 -1.740 3.862 1.00 93.56 83 GLY A C 1
ATOM 627 O O . GLY A 1 83 ? -4.838 -0.798 3.893 1.00 93.56 83 GLY A O 1
ATOM 628 N N . PRO A 1 84 ? -3.988 -2.594 2.825 1.00 94.50 84 PRO A N 1
ATOM 629 C CA . PRO A 1 84 ? -4.830 -2.461 1.639 1.00 94.50 84 PRO A CA 1
ATOM 630 C C . PRO A 1 84 ? -6.306 -2.761 1.947 1.00 94.50 84 PRO A C 1
ATOM 632 O O . PRO A 1 84 ? -6.622 -3.578 2.822 1.00 94.50 84 PRO A O 1
ATOM 635 N N . MET A 1 85 ? -7.218 -2.122 1.213 1.00 92.44 85 MET A N 1
ATOM 636 C CA . MET A 1 85 ? -8.655 -2.427 1.219 1.00 92.44 85 MET A CA 1
ATOM 637 C C . MET A 1 85 ? -8.961 -3.701 0.443 1.00 92.44 85 MET A C 1
ATOM 639 O O . MET A 1 85 ? -9.859 -4.456 0.819 1.00 92.44 85 MET A O 1
ATOM 643 N N . LEU A 1 86 ? -8.220 -3.962 -0.629 1.00 93.00 86 LEU A N 1
ATOM 644 C CA . LEU A 1 86 ? -8.300 -5.214 -1.353 1.00 93.00 86 LEU A CA 1
ATOM 645 C C . LEU A 1 86 ? -7.807 -6.382 -0.481 1.00 93.00 86 LEU A C 1
ATOM 647 O O . LEU A 1 86 ? -7.041 -6.202 0.473 1.00 93.00 86 LEU A O 1
ATOM 651 N N . PRO A 1 87 ? -8.207 -7.622 -0.820 1.00 92.56 87 PRO A N 1
ATOM 652 C CA . PRO A 1 87 ? -7.709 -8.798 -0.126 1.00 92.56 87 PRO A CA 1
ATOM 653 C C . PRO A 1 87 ? -6.181 -8.884 -0.215 1.00 92.56 87 PRO A C 1
ATOM 655 O O . PRO A 1 87 ? -5.617 -8.943 -1.302 1.00 92.56 87 PRO A O 1
ATOM 658 N N . GLU A 1 88 ? -5.512 -8.969 0.932 1.00 92.38 88 GLU A N 1
ATOM 659 C CA . GLU A 1 88 ? -4.043 -8.937 1.058 1.00 92.38 88 GLU A CA 1
ATOM 660 C C . GLU A 1 88 ? -3.346 -10.000 0.188 1.00 92.38 88 GLU A C 1
ATOM 662 O O . GLU A 1 88 ? -2.322 -9.755 -0.449 1.00 92.38 88 GLU A O 1
ATOM 667 N N . ARG A 1 89 ? -3.946 -11.192 0.090 1.00 92.88 89 ARG A N 1
ATOM 668 C CA . ARG A 1 89 ? -3.421 -12.316 -0.705 1.00 92.88 89 ARG A CA 1
ATOM 669 C C . ARG A 1 89 ? -3.835 -12.291 -2.180 1.00 92.88 89 ARG A C 1
ATOM 671 O O . ARG A 1 89 ? -3.483 -13.219 -2.910 1.00 92.88 89 ARG A O 1
ATOM 678 N N . LEU A 1 90 ? -4.589 -11.284 -2.623 1.00 95.06 90 LEU A N 1
ATOM 679 C CA . LEU A 1 90 ? -4.985 -11.141 -4.021 1.00 95.06 90 LEU A CA 1
ATOM 680 C C . LEU A 1 90 ? -3.732 -10.979 -4.889 1.00 95.06 90 LEU A C 1
ATOM 682 O O . LEU A 1 90 ? -2.879 -10.147 -4.605 1.00 95.06 90 LEU A O 1
ATOM 686 N N . ASP A 1 91 ? -3.617 -11.786 -5.943 1.00 95.69 91 ASP A N 1
ATOM 687 C CA . ASP A 1 91 ? -2.562 -11.639 -6.952 1.00 95.69 91 ASP A CA 1
ATOM 688 C C . ASP A 1 91 ? -2.666 -10.252 -7.598 1.00 95.69 91 ASP A C 1
ATOM 690 O O . ASP A 1 91 ? -3.760 -9.855 -8.006 1.00 95.69 91 ASP A O 1
ATOM 694 N N . VAL A 1 92 ? -1.549 -9.535 -7.747 1.00 95.06 92 VAL A N 1
ATOM 695 C CA . VAL A 1 92 ? -1.546 -8.193 -8.357 1.00 95.06 92 VAL A CA 1
ATOM 696 C C . VAL A 1 92 ? -2.146 -8.170 -9.767 1.00 95.06 92 VAL A C 1
ATOM 698 O O . VAL A 1 92 ? -2.758 -7.181 -10.160 1.00 95.06 92 VAL A O 1
ATOM 701 N N . LYS A 1 93 ? -2.074 -9.280 -10.518 1.00 93.69 93 LYS A N 1
ATOM 702 C CA . LYS A 1 93 ? -2.728 -9.398 -11.836 1.00 93.69 93 LYS A CA 1
ATOM 703 C C . LYS A 1 93 ? -4.254 -9.451 -11.776 1.00 93.69 93 LYS A C 1
ATOM 705 O O . LYS A 1 93 ? -4.905 -9.300 -12.806 1.00 93.69 93 LYS A O 1
ATOM 710 N N . LYS A 1 94 ? -4.821 -9.727 -10.602 1.00 95.69 94 LYS A N 1
ATOM 711 C CA . LYS A 1 94 ? -6.266 -9.803 -10.361 1.00 95.69 94 LYS A CA 1
ATOM 712 C C . LYS A 1 94 ? -6.828 -8.527 -9.729 1.00 95.69 94 LYS A C 1
ATOM 714 O O . LYS A 1 94 ? -8.024 -8.488 -9.449 1.00 95.69 94 LYS A O 1
ATOM 719 N N . ILE A 1 95 ? -6.002 -7.500 -9.510 1.00 95.81 95 ILE A N 1
ATOM 720 C CA . ILE A 1 95 ? -6.478 -6.179 -9.084 1.00 95.81 95 ILE A CA 1
ATOM 721 C C . ILE A 1 95 ? -7.445 -5.639 -10.154 1.00 95.81 95 ILE A C 1
ATOM 723 O O . ILE A 1 95 ? -7.148 -5.750 -11.349 1.00 95.81 95 ILE A O 1
ATOM 727 N N . PRO A 1 96 ? -8.594 -5.051 -9.768 1.00 95.69 96 PRO A N 1
ATOM 728 C CA . PRO A 1 96 ? -9.528 -4.468 -10.723 1.00 95.69 96 PRO A CA 1
ATOM 729 C C . PRO A 1 96 ? -8.846 -3.476 -11.674 1.00 95.69 96 PRO A C 1
ATOM 731 O O . PRO A 1 96 ? -8.100 -2.595 -11.244 1.00 95.69 96 PRO A O 1
ATOM 734 N N . ALA A 1 97 ? -9.147 -3.586 -12.973 1.00 92.69 97 ALA A N 1
ATOM 735 C CA . ALA A 1 97 ? -8.483 -2.810 -14.024 1.00 92.69 97 ALA A CA 1
ATOM 736 C C . ALA A 1 97 ? -8.550 -1.287 -13.800 1.00 92.69 97 ALA A C 1
ATOM 738 O O . ALA A 1 97 ? -7.609 -0.570 -14.128 1.00 92.69 97 ALA A O 1
ATOM 739 N N . SER A 1 98 ? -9.641 -0.782 -13.215 1.00 92.94 98 SER A N 1
ATOM 740 C CA . SER A 1 98 ? -9.792 0.636 -12.873 1.00 92.94 98 SER A CA 1
ATOM 741 C C . SER A 1 98 ? -8.836 1.084 -11.764 1.00 92.94 98 SER A C 1
ATOM 743 O O . SER A 1 98 ? -8.238 2.152 -11.881 1.00 92.94 98 SER A O 1
ATOM 745 N N . GLN A 1 99 ? -8.655 0.269 -10.721 1.00 93.50 99 GLN A N 1
ATOM 746 C CA . GLN A 1 99 ? -7.782 0.583 -9.587 1.00 93.50 99 GLN A CA 1
ATOM 747 C C . GLN A 1 99 ? -6.308 0.520 -9.988 1.00 93.50 99 GLN A C 1
ATOM 749 O O . GLN A 1 99 ? -5.580 1.488 -9.774 1.00 93.50 99 GLN A O 1
ATOM 754 N N . ILE A 1 100 ? -5.878 -0.558 -10.657 1.00 94.00 100 ILE A N 1
ATOM 755 C CA . ILE A 1 100 ? -4.478 -0.697 -11.090 1.00 94.00 100 ILE A CA 1
ATOM 756 C C . ILE A 1 100 ? -4.093 0.375 -12.115 1.00 94.00 100 ILE A C 1
ATOM 758 O O . ILE A 1 100 ? -2.987 0.915 -12.078 1.00 94.00 100 ILE A O 1
ATOM 762 N N . ARG A 1 101 ? -5.019 0.744 -13.011 1.00 92.06 101 ARG A N 1
ATOM 763 C CA . ARG A 1 101 ? -4.799 1.823 -13.975 1.00 92.06 101 ARG A CA 1
ATOM 764 C C . ARG A 1 101 ? -4.646 3.168 -13.276 1.00 92.06 101 ARG A C 1
ATOM 766 O O . ARG A 1 101 ? -3.745 3.909 -13.640 1.00 92.06 101 ARG A O 1
ATOM 773 N N . LYS A 1 102 ? -5.496 3.480 -12.294 1.00 93.62 102 LYS A N 1
ATOM 774 C CA . LYS A 1 102 ? -5.379 4.725 -11.524 1.00 93.62 102 LYS A CA 1
ATOM 775 C C . LYS A 1 102 ? -4.026 4.798 -10.811 1.00 93.62 102 LYS A C 1
ATOM 777 O O . LYS A 1 102 ? -3.278 5.737 -11.050 1.00 93.62 102 LYS A O 1
ATOM 782 N N . LEU A 1 103 ? -3.679 3.756 -10.052 1.00 94.69 103 LEU A N 1
ATOM 783 C CA . LEU A 1 103 ? -2.403 3.664 -9.339 1.00 94.69 103 LEU A CA 1
ATOM 784 C C . LEU A 1 103 ? -1.200 3.865 -10.271 1.00 94.69 103 LEU A C 1
ATOM 786 O O . LEU A 1 103 ? -0.293 4.632 -9.971 1.00 94.69 103 LEU A O 1
ATOM 790 N N . THR A 1 104 ? -1.190 3.175 -11.410 1.00 94.06 104 THR A N 1
ATOM 791 C CA . THR A 1 104 ? -0.057 3.229 -12.346 1.00 94.06 104 THR A CA 1
ATOM 792 C C . THR A 1 104 ? 0.027 4.545 -13.110 1.00 94.06 104 THR A C 1
ATOM 794 O O . THR A 1 104 ? 1.130 4.966 -1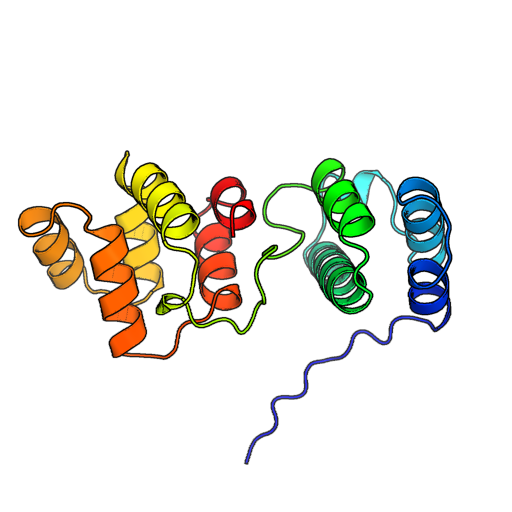3.435 1.00 94.06 104 THR A O 1
ATOM 797 N N . ILE A 1 105 ? -1.098 5.221 -13.369 1.00 91.44 105 ILE A N 1
ATOM 798 C CA . ILE A 1 105 ? -1.094 6.586 -13.915 1.00 91.44 105 ILE A CA 1
ATOM 799 C C . ILE A 1 105 ? -0.446 7.547 -12.918 1.00 91.44 105 ILE A C 1
ATOM 801 O O . ILE A 1 105 ? 0.438 8.298 -13.317 1.00 91.44 105 ILE A O 1
ATOM 805 N N . ASP A 1 106 ? -0.835 7.483 -11.642 1.00 93.62 106 ASP A N 1
ATOM 806 C CA . ASP A 1 106 ? -0.280 8.359 -10.605 1.00 93.62 106 ASP A CA 1
ATOM 807 C C . ASP A 1 106 ? 1.232 8.109 -10.422 1.00 93.62 106 ASP A C 1
ATOM 809 O O . ASP A 1 106 ? 2.013 9.055 -10.377 1.00 93.62 106 ASP A O 1
ATOM 813 N N . LEU A 1 107 ? 1.672 6.843 -10.434 1.00 93.88 107 LEU A N 1
ATOM 814 C CA . LEU A 1 107 ? 3.094 6.462 -10.357 1.00 93.88 107 LEU A CA 1
ATOM 815 C C . LEU A 1 107 ? 3.917 6.855 -11.593 1.00 93.88 107 LEU A C 1
ATOM 817 O O . LEU A 1 107 ? 5.110 7.137 -11.480 1.00 93.88 107 LEU A O 1
ATOM 821 N N . CYS A 1 108 ? 3.315 6.815 -12.784 1.00 92.25 108 CYS A N 1
ATOM 822 C CA . CYS A 1 108 ? 3.970 7.212 -14.032 1.00 92.25 108 CYS A CA 1
ATOM 823 C C . CYS A 1 108 ? 3.893 8.720 -14.302 1.00 92.25 108 CYS A C 1
ATOM 825 O O . CYS A 1 108 ? 4.488 9.175 -15.278 1.00 92.25 108 CYS A O 1
ATOM 827 N N . GLY A 1 109 ? 3.178 9.489 -13.473 1.00 85.69 109 GLY A N 1
ATOM 828 C CA . GLY A 1 109 ? 3.183 10.952 -13.527 1.00 85.69 109 GLY A CA 1
ATOM 829 C C . GLY A 1 109 ? 4.557 11.554 -13.216 1.00 85.69 109 GLY A C 1
ATOM 830 O O . GLY A 1 109 ? 4.855 12.655 -13.679 1.00 85.69 109 GLY A O 1
ATOM 831 N N . GLY A 1 110 ? 5.402 10.814 -12.493 1.00 86.06 110 GLY A N 1
ATOM 832 C CA . GLY A 1 110 ? 6.797 11.145 -12.223 1.00 86.06 110 GLY A CA 1
ATOM 833 C C . GLY A 1 110 ? 7.730 9.940 -12.382 1.00 86.06 110 GLY A C 1
ATOM 834 O O . GLY A 1 110 ? 7.583 9.119 -13.292 1.00 86.06 110 GLY A O 1
ATOM 835 N N . GLU A 1 111 ? 8.732 9.859 -11.508 1.00 91.12 111 GLU A N 1
ATOM 836 C CA . GLU A 1 111 ? 9.776 8.823 -11.522 1.00 91.12 111 GLU A CA 1
ATOM 837 C C . GLU A 1 111 ? 9.589 7.756 -10.431 1.00 91.12 111 GLU A C 1
ATOM 839 O O . GLU A 1 111 ? 10.371 6.810 -10.319 1.00 91.12 111 GLU A O 1
ATOM 844 N N . GLU A 1 112 ? 8.513 7.868 -9.653 1.00 95.00 112 GLU A N 1
ATOM 845 C CA . GLU A 1 112 ? 8.153 6.996 -8.539 1.00 95.00 112 GLU A CA 1
ATOM 846 C C . GLU A 1 112 ? 8.001 5.539 -8.984 1.00 95.00 112 GLU A C 1
ATOM 848 O O . GLU A 1 112 ? 8.425 4.618 -8.282 1.00 95.00 112 GLU A O 1
ATOM 853 N N . TRP A 1 113 ? 7.461 5.303 -1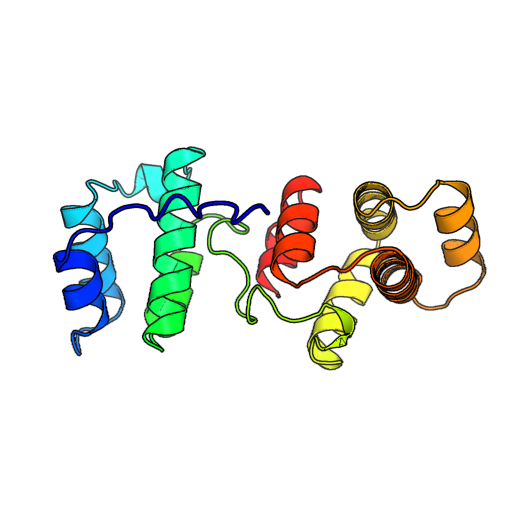0.186 1.00 96.06 113 TRP A N 1
ATOM 854 C CA . TRP A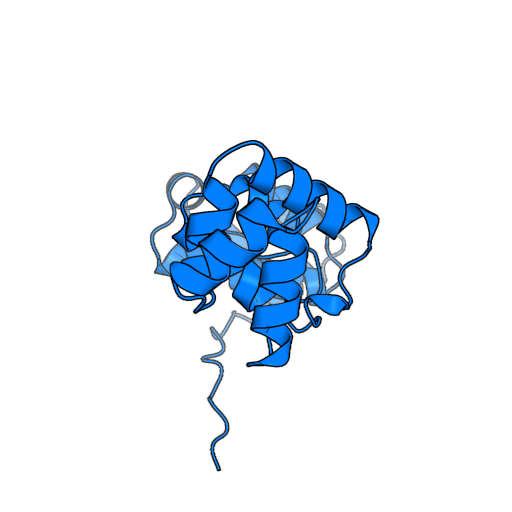 1 113 ? 7.345 3.948 -10.724 1.00 96.06 113 TRP A CA 1
ATOM 855 C C . TRP A 1 113 ? 8.706 3.247 -10.878 1.00 96.06 113 TRP A C 1
ATOM 857 O O . TRP A 1 113 ? 8.757 2.023 -10.753 1.00 96.06 113 TRP A O 1
ATOM 867 N N . LYS A 1 114 ? 9.802 3.986 -11.132 1.00 96.81 114 LYS A N 1
ATOM 868 C CA . LYS A 1 114 ? 11.154 3.410 -11.252 1.00 96.81 114 LYS A CA 1
ATOM 869 C C . LYS A 1 114 ? 11.645 2.908 -9.897 1.00 96.81 114 LYS A C 1
ATOM 871 O O . LYS A 1 114 ? 12.171 1.801 -9.829 1.00 96.81 114 LYS A O 1
ATOM 876 N N . LEU A 1 115 ? 11.407 3.677 -8.831 1.00 96.38 115 LEU A N 1
ATOM 877 C CA . LEU A 1 115 ? 11.743 3.292 -7.456 1.00 96.38 115 LEU A CA 1
ATOM 878 C C . LEU A 1 115 ? 10.968 2.037 -7.026 1.00 96.38 115 LEU A C 1
ATOM 880 O O . LEU A 1 115 ? 11.552 1.085 -6.507 1.00 96.38 115 LEU A O 1
ATOM 884 N N . VAL A 1 116 ? 9.663 1.997 -7.318 1.00 97.06 116 VAL A N 1
ATOM 885 C CA . VAL A 1 116 ? 8.821 0.818 -7.064 1.00 97.06 116 VAL A CA 1
ATOM 886 C C . VAL A 1 116 ? 9.323 -0.389 -7.861 1.00 97.06 116 VAL A C 1
ATOM 888 O O . VAL A 1 116 ? 9.459 -1.478 -7.307 1.00 97.06 116 VAL A O 1
ATOM 891 N N . ALA A 1 117 ? 9.643 -0.217 -9.145 1.00 97.06 117 ALA A N 1
ATOM 892 C CA . ALA A 1 117 ? 10.160 -1.291 -9.991 1.00 97.06 117 ALA A CA 1
ATOM 893 C C . ALA A 1 117 ? 11.494 -1.859 -9.474 1.00 97.06 117 ALA A C 1
ATOM 895 O O . ALA A 1 117 ? 11.667 -3.078 -9.435 1.00 97.06 117 ALA A O 1
ATOM 896 N N . GLU A 1 118 ? 12.410 -0.998 -9.030 1.00 97.25 118 GLU A N 1
ATOM 897 C CA . GLU A 1 118 ? 13.687 -1.403 -8.435 1.00 97.25 118 GLU A CA 1
ATOM 898 C C . GLU A 1 118 ? 13.472 -2.212 -7.148 1.00 97.25 118 GLU A C 1
ATOM 900 O O . GLU A 1 118 ? 14.013 -3.309 -7.003 1.00 97.25 118 GLU A O 1
ATOM 905 N N . LYS A 1 119 ? 12.594 -1.744 -6.251 1.00 96.38 119 LYS A N 1
ATOM 906 C CA . LYS A 1 119 ? 12.198 -2.483 -5.038 1.00 96.38 119 LYS A CA 1
ATOM 907 C C . LYS A 1 119 ? 11.522 -3.820 -5.340 1.00 96.38 119 LYS A C 1
ATOM 909 O O . LYS A 1 119 ? 11.647 -4.779 -4.574 1.00 96.38 119 LYS A O 1
ATOM 914 N N . LEU A 1 120 ? 10.834 -3.918 -6.474 1.00 95.88 120 LEU A N 1
ATOM 915 C CA . LEU A 1 120 ? 10.258 -5.170 -6.953 1.00 95.88 120 LEU A CA 1
ATOM 916 C C . LEU A 1 120 ? 11.283 -6.114 -7.596 1.00 95.88 120 LEU A C 1
ATOM 918 O O . LEU A 1 120 ? 10.953 -7.288 -7.797 1.00 95.88 120 LEU A O 1
ATOM 922 N N . GLY A 1 121 ? 12.524 -5.666 -7.784 1.00 95.31 121 GLY A N 1
ATOM 923 C CA . GLY A 1 121 ? 13.658 -6.478 -8.217 1.00 95.31 121 GLY A CA 1
ATOM 924 C C . GLY A 1 121 ? 14.061 -6.274 -9.674 1.00 95.31 121 GLY A C 1
ATOM 925 O O . GLY A 1 121 ? 14.871 -7.052 -10.171 1.00 95.31 121 GLY A O 1
ATOM 926 N N . LEU A 1 122 ? 13.521 -5.265 -10.366 1.00 96.69 122 LEU A N 1
ATOM 927 C CA . LEU A 1 122 ? 13.972 -4.949 -11.720 1.00 96.69 122 LEU A CA 1
ATOM 928 C C . LEU A 1 122 ? 15.345 -4.282 -11.687 1.00 96.69 122 LEU A C 1
ATOM 930 O O . LEU A 1 122 ? 15.610 -3.369 -10.908 1.00 96.69 122 LEU A O 1
ATOM 934 N N . SER A 1 123 ? 16.197 -4.690 -12.618 1.00 96.69 123 SER A N 1
ATOM 935 C CA . SER A 1 123 ? 17.457 -4.014 -12.897 1.00 96.69 123 SER A CA 1
ATOM 936 C C . SER A 1 123 ? 17.233 -2.662 -13.578 1.00 96.69 123 SER A C 1
ATOM 938 O O . SER A 1 123 ? 16.261 -2.449 -14.309 1.00 96.69 123 SER A O 1
ATOM 940 N N . SER A 1 124 ? 18.207 -1.756 -13.459 1.00 96.88 124 SER A N 1
ATOM 941 C CA . SER A 1 124 ? 18.178 -0.472 -14.172 1.00 96.88 124 SER A CA 1
ATOM 942 C C . SER A 1 124 ? 18.077 -0.644 -15.697 1.00 96.88 124 SER A C 1
ATOM 944 O O . SER A 1 124 ? 17.520 0.212 -16.385 1.00 96.88 124 SER A O 1
ATOM 946 N N . ALA A 1 125 ? 18.595 -1.752 -16.246 1.00 97.00 125 ALA A N 1
ATOM 947 C CA . ALA A 1 125 ? 18.488 -2.071 -17.667 1.00 97.00 125 ALA A CA 1
ATOM 948 C C . ALA A 1 125 ? 17.051 -2.436 -18.073 1.00 97.00 125 ALA A C 1
ATOM 950 O O . ALA A 1 125 ? 16.577 -1.935 -19.094 1.00 97.00 125 ALA A O 1
ATOM 951 N N . GLU A 1 126 ? 16.354 -3.248 -17.272 1.00 96.25 126 GLU A N 1
ATOM 952 C CA . GLU A 1 126 ? 14.938 -3.585 -17.480 1.00 96.25 126 GLU A CA 1
ATOM 953 C C . GLU A 1 126 ? 14.049 -2.349 -17.335 1.00 96.25 126 GLU A C 1
ATOM 955 O O . GLU A 1 126 ? 13.231 -2.081 -18.211 1.00 96.25 126 GLU A O 1
ATOM 960 N N . ILE A 1 127 ? 14.268 -1.536 -16.295 1.00 97.06 127 ILE A N 1
ATOM 961 C CA . ILE A 1 127 ? 13.542 -0.274 -16.088 1.00 97.06 127 ILE A CA 1
ATOM 962 C C . ILE A 1 127 ? 13.718 0.642 -17.303 1.00 97.06 127 ILE A C 1
ATOM 964 O O . ILE A 1 127 ? 12.739 1.126 -17.869 1.00 97.06 127 ILE A O 1
ATOM 968 N N . ARG A 1 128 ? 14.958 0.846 -17.766 1.00 96.25 128 ARG A N 1
ATOM 969 C CA . ARG A 1 128 ? 15.235 1.669 -18.953 1.00 96.25 128 ARG A CA 1
ATOM 970 C C . ARG A 1 128 ? 14.598 1.095 -20.218 1.00 96.25 128 ARG A C 1
ATOM 972 O O . ARG A 1 128 ? 14.114 1.856 -21.053 1.00 96.25 128 ARG A O 1
ATOM 979 N N . TYR A 1 129 ? 14.607 -0.227 -20.376 1.00 96.19 129 TYR A N 1
ATOM 980 C CA . TYR A 1 129 ? 13.957 -0.885 -21.505 1.00 96.19 129 TYR A CA 1
ATOM 981 C C . TYR A 1 129 ? 12.451 -0.601 -21.513 1.00 96.19 129 TYR A C 1
ATOM 983 O O . TYR A 1 129 ? 11.936 -0.129 -22.526 1.00 96.19 129 TYR A O 1
ATOM 991 N N . LEU A 1 130 ? 11.769 -0.808 -20.382 1.00 95.12 130 LEU A N 1
ATOM 992 C CA . LEU A 1 130 ? 10.332 -0.565 -20.250 1.00 95.12 130 LEU A CA 1
ATOM 993 C C . LEU A 1 130 ? 9.984 0.908 -20.465 1.00 95.12 130 LEU A C 1
ATOM 995 O O . LEU A 1 130 ? 9.089 1.210 -21.254 1.00 95.12 130 LEU A O 1
ATOM 999 N N . HIS A 1 131 ? 10.735 1.819 -19.842 1.00 94.50 131 HIS A N 1
ATOM 1000 C CA . HIS A 1 131 ? 10.527 3.264 -19.960 1.00 94.50 131 HIS A CA 1
ATOM 1001 C C . HIS A 1 131 ? 10.496 3.742 -21.417 1.00 94.50 131 HIS A C 1
ATOM 1003 O O . HIS A 1 131 ? 9.671 4.568 -21.785 1.00 94.50 131 HIS A O 1
ATOM 1009 N N . ASN A 1 132 ? 11.366 3.182 -22.260 1.00 93.38 132 ASN A N 1
ATOM 1010 C CA . ASN A 1 132 ? 11.510 3.607 -23.652 1.00 93.38 132 ASN A CA 1
ATOM 1011 C C . ASN A 1 132 ? 10.566 2.887 -24.625 1.00 93.38 132 ASN A C 1
ATOM 1013 O O . ASN A 1 132 ? 10.484 3.271 -25.791 1.00 93.38 132 ASN A O 1
ATOM 1017 N N . ARG A 1 133 ? 9.939 1.783 -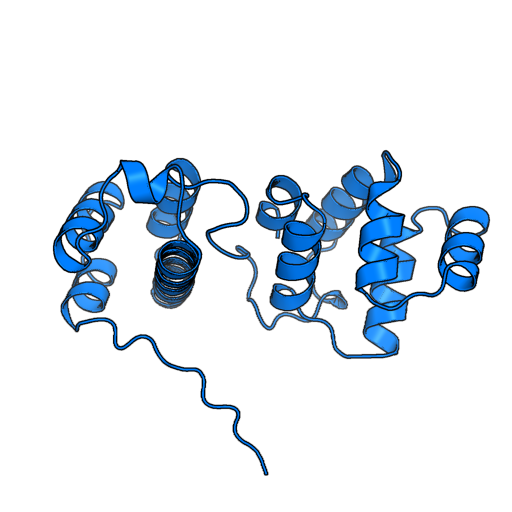24.208 1.00 92.81 133 ARG A N 1
ATOM 1018 C CA . ARG A 1 133 ? 9.244 0.858 -25.122 1.00 92.81 133 ARG A CA 1
ATOM 1019 C C . ARG A 1 133 ? 7.767 0.672 -24.815 1.00 92.81 133 ARG A C 1
ATOM 1021 O O . ARG A 1 133 ? 7.084 0.011 -25.591 1.00 92.81 133 ARG A O 1
ATOM 1028 N N . THR A 1 134 ? 7.276 1.221 -23.710 1.00 89.88 134 THR A N 1
ATOM 1029 C CA . THR A 1 134 ? 5.925 0.940 -23.221 1.00 89.88 134 THR A CA 1
ATOM 1030 C C . THR A 1 134 ? 5.195 2.229 -22.870 1.00 89.88 134 THR A C 1
ATOM 1032 O O . THR A 1 134 ? 5.791 3.185 -22.385 1.00 89.88 134 THR A O 1
ATOM 1035 N N . MET A 1 135 ? 3.886 2.254 -23.131 1.00 87.00 135 MET A N 1
ATOM 1036 C CA . MET A 1 135 ? 3.038 3.410 -22.813 1.00 87.00 135 MET A CA 1
ATOM 1037 C C . MET A 1 135 ? 2.807 3.556 -21.307 1.00 87.00 135 MET A C 1
ATOM 1039 O O . MET A 1 135 ? 2.678 4.666 -20.807 1.00 87.00 135 MET A O 1
ATOM 1043 N N . ASN A 1 136 ? 2.730 2.433 -20.590 1.00 90.81 136 ASN A N 1
ATOM 1044 C CA . ASN A 1 136 ? 2.606 2.400 -19.138 1.00 90.81 136 ASN A CA 1
ATOM 1045 C C . ASN A 1 136 ? 3.676 1.452 -18.575 1.00 90.81 136 ASN A C 1
ATOM 1047 O O . ASN A 1 136 ? 3.412 0.258 -18.397 1.00 90.81 136 ASN A O 1
ATOM 1051 N N . PRO A 1 137 ? 4.891 1.965 -18.322 1.00 94.25 137 PRO A N 1
ATOM 1052 C CA . PRO A 1 137 ? 5.995 1.137 -17.860 1.00 94.25 137 PRO A CA 1
ATOM 1053 C C . PRO A 1 137 ? 5.767 0.562 -16.461 1.00 94.25 137 PRO A C 1
ATOM 1055 O O . PRO A 1 137 ? 6.309 -0.497 -16.158 1.00 94.25 137 PRO A O 1
ATOM 1058 N N . CYS A 1 138 ? 4.931 1.191 -15.627 1.00 94.50 138 CYS A N 1
ATOM 1059 C CA . CYS A 1 138 ? 4.606 0.674 -14.301 1.00 94.50 138 CYS A CA 1
ATOM 1060 C C . CYS A 1 138 ? 3.768 -0.612 -14.371 1.00 94.50 138 CYS A C 1
ATOM 1062 O O . CYS A 1 138 ? 4.106 -1.591 -13.707 1.00 94.50 138 CYS A O 1
ATOM 1064 N N . ILE A 1 139 ? 2.721 -0.656 -15.210 1.00 93.19 139 ILE A N 1
ATOM 1065 C CA . ILE A 1 139 ? 1.931 -1.887 -15.412 1.00 93.19 139 ILE A CA 1
ATOM 1066 C C . ILE A 1 139 ? 2.832 -3.024 -15.896 1.00 93.19 139 ILE A C 1
ATOM 1068 O O . ILE A 1 139 ? 2.781 -4.126 -15.349 1.00 93.19 139 ILE A O 1
ATOM 1072 N N . GLU A 1 140 ? 3.676 -2.755 -16.891 1.00 94.12 140 GLU A N 1
ATOM 1073 C CA . GLU A 1 140 ? 4.572 -3.770 -17.447 1.00 94.12 140 GLU A CA 1
ATOM 1074 C C . GLU A 1 140 ? 5.617 -4.228 -16.422 1.00 94.12 140 GLU A C 1
ATOM 1076 O O . GLU A 1 140 ? 5.868 -5.426 -16.296 1.00 94.12 140 GLU A O 1
ATOM 1081 N N . ALA A 1 141 ? 6.158 -3.315 -15.608 1.00 95.56 141 ALA A N 1
ATOM 1082 C CA . ALA A 1 141 ? 7.061 -3.657 -14.512 1.00 95.56 141 ALA A CA 1
ATOM 1083 C C . ALA A 1 141 ? 6.383 -4.561 -13.470 1.00 95.56 141 ALA A C 1
ATOM 1085 O O . ALA A 1 141 ? 6.980 -5.548 -13.036 1.00 95.56 141 ALA A O 1
ATOM 1086 N N . LEU A 1 142 ? 5.128 -4.281 -13.102 1.00 94.88 142 LEU A N 1
ATOM 1087 C CA . LEU A 1 142 ? 4.355 -5.117 -12.177 1.00 94.88 142 LEU A CA 1
ATOM 1088 C C . LEU A 1 142 ? 4.097 -6.511 -12.758 1.00 94.88 142 LEU A C 1
ATOM 1090 O O . LEU A 1 142 ? 4.296 -7.515 -12.073 1.00 94.88 142 LEU A O 1
ATOM 1094 N N . VAL A 1 143 ? 3.694 -6.591 -14.029 1.00 93.00 143 VAL A N 1
ATOM 1095 C CA . VAL A 1 143 ? 3.454 -7.864 -14.725 1.00 93.00 143 VAL A CA 1
ATOM 1096 C C . VAL A 1 143 ? 4.739 -8.680 -14.836 1.00 93.00 143 VAL A C 1
ATOM 1098 O O . VAL A 1 143 ? 4.714 -9.882 -14.556 1.00 93.00 143 VAL A O 1
ATOM 1101 N N . HIS A 1 144 ? 5.850 -8.040 -15.205 1.00 93.75 144 HIS A N 1
ATOM 1102 C CA . HIS A 1 144 ? 7.169 -8.661 -15.310 1.00 93.75 144 HIS A CA 1
ATOM 1103 C C . HIS A 1 144 ? 7.651 -9.183 -13.957 1.00 93.75 144 HIS A C 1
ATOM 1105 O O . HIS A 1 144 ? 7.952 -10.371 -13.836 1.00 93.75 144 HIS A O 1
ATOM 1111 N N . SER A 1 145 ? 7.606 -8.345 -12.916 1.00 94.56 145 SER A N 1
ATOM 1112 C CA . SER A 1 145 ? 7.968 -8.734 -11.545 1.00 94.56 145 SER A CA 1
ATOM 1113 C C . SER A 1 145 ? 7.134 -9.920 -11.067 1.00 94.56 145 SER A C 1
ATOM 1115 O O . SER A 1 145 ? 7.673 -10.895 -10.545 1.00 94.56 145 SER A O 1
ATOM 1117 N N . ARG A 1 146 ? 5.814 -9.876 -11.306 1.00 94.31 146 ARG A N 1
ATOM 1118 C CA . ARG A 1 146 ? 4.893 -10.958 -10.940 1.00 94.31 146 ARG A CA 1
ATOM 1119 C C . ARG A 1 146 ? 5.252 -12.247 -11.693 1.00 94.31 146 ARG A C 1
ATOM 1121 O O . ARG A 1 146 ? 5.161 -13.346 -11.156 1.00 94.31 146 ARG A O 1
ATOM 1128 N N . ASN A 1 147 ? 5.621 -12.157 -12.968 1.00 93.19 147 ASN A N 1
ATOM 1129 C CA . ASN A 1 147 ? 5.984 -13.343 -13.748 1.00 93.19 147 ASN A CA 1
ATOM 1130 C C . ASN A 1 147 ? 7.260 -14.022 -13.236 1.00 93.19 147 ASN A C 1
ATOM 1132 O O . ASN A 1 147 ? 7.367 -15.239 -13.358 1.00 93.19 147 ASN A O 1
ATOM 1136 N N . GLN A 1 148 ? 8.189 -13.264 -12.650 1.00 92.50 148 GLN A N 1
ATOM 1137 C CA . GLN A 1 148 ? 9.399 -13.814 -12.036 1.00 92.50 148 GLN A CA 1
ATOM 1138 C C . GLN A 1 148 ? 9.138 -14.390 -10.639 1.00 92.50 148 GLN A C 1
ATOM 1140 O O . GLN A 1 148 ? 9.677 -15.437 -10.286 1.00 92.50 148 GLN A O 1
ATOM 1145 N N . ARG A 1 149 ? 8.302 -13.720 -9.838 1.00 92.88 149 ARG A N 1
ATOM 1146 C CA . ARG A 1 149 ? 7.931 -14.147 -8.484 1.00 92.88 149 ARG A CA 1
ATOM 1147 C C . ARG A 1 149 ? 6.493 -13.772 -8.174 1.00 92.88 149 ARG A C 1
ATOM 1149 O O . ARG A 1 149 ? 6.024 -12.721 -8.583 1.00 92.88 149 ARG A O 1
ATOM 1156 N N . PHE A 1 150 ? 5.790 -14.596 -7.404 1.00 93.06 150 PHE A N 1
ATOM 1157 C CA . PHE A 1 150 ? 4.439 -14.244 -6.976 1.00 93.06 150 PHE A CA 1
ATOM 1158 C C . PHE A 1 150 ? 4.452 -12.941 -6.160 1.00 93.06 150 PHE A C 1
ATOM 1160 O O . PHE A 1 150 ? 5.210 -12.821 -5.199 1.00 93.06 150 PHE A O 1
ATOM 1167 N N . ILE A 1 151 ? 3.603 -11.989 -6.548 1.00 95.44 151 ILE A N 1
ATOM 1168 C CA . ILE A 1 151 ? 3.387 -10.720 -5.847 1.00 95.44 151 ILE A CA 1
ATOM 1169 C C . ILE A 1 151 ? 1.891 -10.614 -5.582 1.00 95.44 151 ILE A C 1
ATOM 1171 O O . ILE A 1 151 ? 1.073 -10.762 -6.495 1.00 95.44 151 ILE A O 1
ATOM 1175 N N . ASN A 1 152 ? 1.540 -10.374 -4.326 1.00 95.62 152 ASN A N 1
ATOM 1176 C CA . ASN A 1 152 ? 0.177 -10.090 -3.903 1.00 95.62 152 ASN A CA 1
ATOM 1177 C C . ASN A 1 152 ? 0.015 -8.604 -3.551 1.00 95.62 152 ASN A C 1
ATOM 1179 O O . ASN A 1 152 ? 0.993 -7.855 -3.510 1.00 95.62 152 ASN A O 1
ATOM 1183 N N . VAL A 1 153 ? -1.227 -8.187 -3.314 1.00 96.44 153 VAL A N 1
ATOM 1184 C CA . VAL A 1 153 ? -1.562 -6.811 -2.925 1.00 96.44 153 VAL A CA 1
ATOM 1185 C C . VAL A 1 153 ? -0.789 -6.379 -1.679 1.00 96.44 153 VAL A C 1
ATOM 1187 O O . VAL A 1 153 ? -0.275 -5.270 -1.664 1.00 96.44 153 VAL A O 1
ATOM 1190 N N . ASP A 1 154 ? -0.654 -7.249 -0.678 1.00 95.31 154 ASP A N 1
ATOM 1191 C CA . ASP A 1 154 ? 0.070 -6.953 0.567 1.00 95.31 154 ASP A CA 1
ATOM 1192 C C . ASP A 1 154 ? 1.541 -6.587 0.314 1.00 95.31 154 ASP A C 1
ATOM 1194 O O . ASP A 1 154 ? 2.035 -5.572 0.795 1.00 95.31 154 ASP A O 1
ATOM 1198 N N . THR A 1 155 ? 2.216 -7.356 -0.547 1.00 96.56 155 THR A N 1
ATOM 1199 C CA . THR A 1 155 ? 3.606 -7.088 -0.948 1.00 96.56 155 THR A CA 1
ATOM 1200 C C . THR A 1 155 ? 3.719 -5.768 -1.706 1.00 96.56 155 THR A C 1
ATOM 1202 O O . THR A 1 155 ? 4.654 -5.004 -1.484 1.00 96.56 155 THR A O 1
ATOM 1205 N N . LEU A 1 156 ? 2.786 -5.496 -2.624 1.00 97.06 156 LEU A N 1
ATOM 1206 C CA . LEU A 1 156 ? 2.784 -4.242 -3.377 1.00 97.06 156 LEU A CA 1
ATOM 1207 C C . LEU A 1 156 ? 2.536 -3.041 -2.455 1.00 97.06 156 LEU A C 1
ATOM 1209 O O . LEU A 1 156 ? 3.201 -2.019 -2.599 1.00 97.06 156 LEU A O 1
ATOM 1213 N N . TYR A 1 157 ? 1.614 -3.181 -1.504 1.00 97.38 157 TYR A N 1
ATOM 1214 C CA . TYR A 1 157 ? 1.316 -2.171 -0.498 1.00 97.38 157 TYR A CA 1
ATOM 1215 C C . TYR A 1 157 ? 2.561 -1.837 0.332 1.00 97.38 157 TYR A C 1
ATOM 1217 O O . TYR A 1 157 ? 2.932 -0.669 0.427 1.00 97.38 157 TYR A O 1
ATOM 1225 N N . ASP A 1 158 ? 3.251 -2.851 0.863 1.00 96.62 158 ASP A N 1
ATOM 1226 C CA . ASP A 1 158 ? 4.465 -2.651 1.664 1.00 96.62 158 ASP A CA 1
ATOM 1227 C C . ASP A 1 158 ? 5.567 -1.957 0.858 1.00 96.62 158 ASP A C 1
ATOM 1229 O O . ASP A 1 158 ? 6.191 -1.016 1.344 1.00 96.62 158 ASP A O 1
ATOM 1233 N N . VAL A 1 159 ? 5.753 -2.347 -0.407 1.00 97.56 159 VAL A N 1
ATOM 1234 C CA . VAL A 1 159 ? 6.713 -1.691 -1.304 1.00 97.56 159 VAL A CA 1
ATOM 1235 C C . VAL A 1 159 ? 6.365 -0.219 -1.520 1.00 97.56 159 VAL A C 1
ATOM 1237 O O . VAL A 1 159 ? 7.262 0.619 -1.488 1.00 97.56 159 VAL A O 1
ATOM 1240 N N . LEU A 1 160 ? 5.090 0.123 -1.720 1.00 97.44 160 LEU A N 1
ATOM 1241 C CA . LEU A 1 160 ? 4.667 1.518 -1.878 1.00 97.44 160 LEU A CA 1
ATOM 1242 C C . LEU A 1 160 ? 4.945 2.333 -0.611 1.00 97.44 160 LEU A C 1
ATOM 1244 O O . LEU A 1 160 ? 5.474 3.439 -0.708 1.00 97.44 160 LEU A O 1
ATOM 1248 N N . VAL A 1 161 ? 4.659 1.781 0.571 1.00 96.12 161 VAL A N 1
ATOM 1249 C CA . VAL A 1 161 ? 4.975 2.434 1.850 1.00 96.12 161 VAL A CA 1
ATOM 1250 C C . VAL A 1 161 ? 6.488 2.626 2.007 1.00 96.12 161 VAL A C 1
ATOM 1252 O O . VAL A 1 161 ? 6.928 3.734 2.306 1.00 96.12 161 VAL A O 1
ATOM 1255 N N . GLU A 1 162 ? 7.298 1.601 1.724 1.00 95.75 162 GLU A N 1
ATOM 1256 C CA . GLU A 1 162 ? 8.767 1.692 1.751 1.00 95.75 162 GLU A CA 1
ATOM 1257 C C . GLU A 1 162 ? 9.333 2.720 0.762 1.00 95.75 162 GLU A C 1
ATOM 1259 O O . GLU A 1 162 ? 10.389 3.301 1.011 1.00 95.75 162 GLU A O 1
ATOM 1264 N N . CYS A 1 163 ? 8.650 2.942 -0.363 1.00 96.25 163 CYS A N 1
ATOM 1265 C CA . CYS A 1 163 ? 9.016 3.952 -1.355 1.00 96.25 163 CYS A CA 1
ATOM 1266 C C . CYS A 1 163 ? 8.596 5.375 -0.950 1.00 96.25 163 CYS A C 1
ATOM 1268 O O . CYS A 1 163 ? 8.803 6.304 -1.726 1.00 96.25 163 CYS A O 1
ATOM 1270 N N . GLY A 1 164 ? 7.992 5.564 0.229 1.00 95.44 164 GLY A N 1
ATOM 1271 C CA . GLY A 1 164 ? 7.473 6.860 0.664 1.00 95.44 164 GLY A CA 1
ATOM 1272 C C . GLY A 1 164 ? 6.175 7.259 -0.040 1.00 95.44 164 GLY A C 1
ATOM 1273 O O . GLY A 1 164 ? 5.870 8.445 -0.138 1.00 95.44 164 GLY A O 1
ATOM 1274 N N . LEU A 1 165 ? 5.395 6.283 -0.520 1.00 96.44 165 LEU A N 1
ATOM 1275 C CA . LEU A 1 165 ? 4.144 6.485 -1.260 1.00 96.44 165 LEU A CA 1
ATOM 1276 C C . LEU A 1 165 ? 2.912 5.943 -0.502 1.00 96.44 165 LEU A C 1
ATOM 1278 O O . LEU A 1 165 ? 2.086 5.240 -1.094 1.00 96.44 165 LEU A O 1
ATOM 1282 N N . PRO A 1 166 ? 2.733 6.257 0.797 1.00 95.94 166 PRO A N 1
ATOM 1283 C CA . PRO A 1 166 ? 1.675 5.663 1.615 1.00 95.94 166 PRO A CA 1
ATOM 1284 C C . PRO A 1 166 ? 0.260 6.024 1.140 1.00 95.94 166 PRO A C 1
ATOM 1286 O O . PRO A 1 166 ? -0.653 5.209 1.239 1.00 95.94 166 PRO A O 1
ATOM 1289 N N . ILE A 1 167 ? 0.076 7.215 0.561 1.00 94.62 167 ILE A N 1
ATOM 1290 C CA . ILE A 1 167 ? -1.211 7.640 -0.016 1.00 94.62 167 ILE A CA 1
ATOM 1291 C C . ILE A 1 167 ? -1.590 6.745 -1.200 1.00 94.62 167 ILE A C 1
ATOM 1293 O O . ILE A 1 167 ? -2.756 6.391 -1.360 1.00 94.62 167 ILE A O 1
ATOM 1297 N N . LEU A 1 168 ? -0.605 6.360 -2.020 1.00 95.19 168 LEU A N 1
ATOM 1298 C CA . LEU A 1 168 ? -0.843 5.465 -3.147 1.00 95.19 168 LEU A CA 1
ATOM 1299 C C . LEU A 1 168 ? -1.079 4.027 -2.67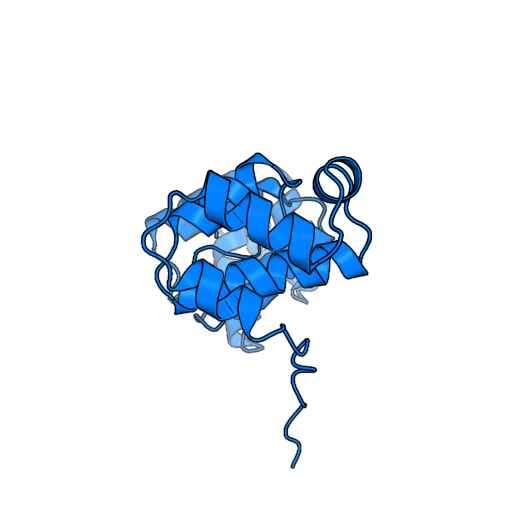6 1.00 95.19 168 LEU A C 1
ATOM 1301 O O . LEU A 1 168 ? -1.899 3.327 -3.267 1.00 95.19 168 LEU A O 1
ATOM 1305 N N . ALA A 1 169 ? -0.409 3.610 -1.597 1.00 96.19 169 ALA A N 1
ATOM 1306 C CA . ALA A 1 169 ? -0.644 2.321 -0.956 1.00 96.19 169 ALA A CA 1
ATOM 1307 C C . ALA A 1 169 ? -2.100 2.187 -0.480 1.00 96.19 169 ALA A C 1
ATOM 1309 O O . ALA A 1 169 ? -2.743 1.183 -0.764 1.00 96.19 169 ALA A O 1
ATOM 1310 N N . ASP A 1 170 ? -2.669 3.225 0.139 1.00 95.12 170 ASP A N 1
ATOM 1311 C CA . ASP A 1 170 ? -4.062 3.216 0.610 1.00 95.12 170 ASP A CA 1
ATOM 1312 C C . ASP A 1 170 ? -5.121 3.212 -0.512 1.00 95.12 170 ASP A C 1
ATOM 1314 O O . ASP A 1 170 ? -6.312 3.044 -0.229 1.00 95.12 170 ASP A O 1
ATOM 1318 N N . MET A 1 171 ? -4.726 3.374 -1.781 1.00 92.06 171 MET A N 1
ATOM 1319 C CA . MET A 1 171 ? -5.623 3.177 -2.931 1.00 92.06 171 MET A CA 1
ATOM 1320 C C . MET A 1 171 ? -5.831 1.702 -3.294 1.00 92.06 171 MET A C 1
ATOM 1322 O O . MET A 1 171 ? -6.726 1.402 -4.092 1.00 92.06 171 MET A O 1
ATOM 1326 N N . LEU A 1 172 ? -4.985 0.818 -2.757 1.00 91.25 172 LEU A N 1
ATOM 1327 C CA . LEU A 1 172 ? -5.114 -0.633 -2.851 1.00 91.25 172 LEU A CA 1
ATOM 1328 C C . LEU A 1 172 ? -6.096 -1.175 -1.819 1.00 91.25 172 LEU A C 1
ATOM 1330 O O . LEU A 1 172 ? -6.472 -0.478 -0.852 1.00 91.25 172 LEU A O 1
#

Sequence (172 aa):
MQQKETKTIVLSTGVLESLQSACDASAVIARLQDNLQLNQAALSDPEPETTRMIRCLATIAKNENRLDVVQHLRQITPAGTTGPMLPERLDVKKIPASQIRKLTIDLCGGEEWKLVAEKLGLSSAEIRYLHNRTMNPCIEALVHSRNQRFINVDTLYDVLVECGLPILADML

Radius of gyration: 17.91 Å; chains: 1; bounding box: 42×39×51 Å

Secondary structure (DSSP, 8-state):
------------HHHHHHHHS-S-HHHHHHHHHHHHT--HHHHHS--HHHHHHHHHHHHHHHHTT-HHHHHHHHHHS-TTSS--SS-TT-BGGGS-HHHHHHHHHHHHTSSHHHHHHHHTT--HHHHHHHHHH-S-HHHHHHHHHHHHS--BHHHHHHHHHHTT-HHHHTT-

Organism: NCBI:txid174260

Foldseek 3Di:
DDDPDPPPPCDDPQLLVLLLDPDALVVSVVSVCVSVVPDLVCQAPPDPVSLVVLLSSLVVSVVSVNVRNLVVSPVSHDFLRNFEPPDQQAFPVPPPPVLVVVLQVVCVVDVLLVQLLVVLPDDPVLLVVLVVPDPRSSVVSSVVSCVVDTDGLNNSLVSCVVSVNRVSSHSD